Protein AF-A0A7J4QCC3-F1 (afdb_monomer)

Sequence (98 aa):
MGFYFLSISIYPMPPASIASVTGAFFFSWVIGFVAVFAPGGLGVREGLMWAMLSGIMPQHIALVIAFAGRIWWTASEAVVFLISFATQKRSTRQGKQT

Foldseek 3Di:
DVLVVVLCVLPNDDPVCVCQLVVQLVVLVVVLVVPPVDVVSPPSSLVSQLVSCVVVDPSVSSNVSSVVSVVVVVVVVVVVVVVVVVVVVVVVVPPPDD

Radius of gyration: 17.79 Å; Cα contacts (8 Å, |Δi|>4): 55; chains: 1; bounding box: 34×25×62 Å

Solvent-accessible surface area (backbone atoms only — not comparable to full-atom values): 5513 Å² total; per-residue (Å²): 97,75,67,41,57,58,43,45,75,76,46,88,68,63,78,84,47,48,62,57,55,37,46,39,51,51,52,21,51,55,51,27,63,71,41,71,88,38,86,84,34,70,59,56,24,45,49,42,30,21,56,58,33,40,78,78,41,61,63,71,59,19,45,54,51,32,54,50,49,48,56,53,51,53,49,52,52,50,52,53,49,52,52,53,51,58,54,50,67,56,56,73,70,68,79,77,80,127

Mean predicted aligned error: 8.58 Å

Structure (mmCIF, N/CA/C/O backbone):
data_AF-A0A7J4QCC3-F1
#
_entry.id   AF-A0A7J4QCC3-F1
#
loop_
_atom_site.group_PDB
_atom_site.id
_atom_site.type_symbol
_atom_site.label_atom_id
_atom_site.label_alt_id
_atom_site.label_comp_id
_atom_site.label_asym_id
_atom_site.label_entity_id
_atom_site.label_seq_id
_atom_site.pdbx_PDB_ins_code
_atom_site.Cartn_x
_atom_site.Cartn_y
_atom_site.Cartn_z
_atom_site.occupancy
_atom_site.B_iso_or_equiv
_atom_site.auth_seq_id
_atom_site.auth_comp_id
_atom_site.auth_asym_id
_atom_site.auth_atom_id
_atom_site.pdbx_PDB_model_num
ATOM 1 N N . MET A 1 1 ? 8.899 1.093 4.312 1.00 74.00 1 MET A N 1
ATOM 2 C CA . MET A 1 1 ? 9.792 -0.068 4.540 1.00 74.00 1 MET A CA 1
ATOM 3 C C . MET A 1 1 ? 9.046 -1.397 4.641 1.00 74.00 1 MET A C 1
ATOM 5 O O . MET A 1 1 ? 9.266 -2.217 3.767 1.00 74.00 1 MET A O 1
ATOM 9 N N . GLY A 1 2 ? 8.133 -1.629 5.599 1.00 83.12 2 GLY A N 1
ATOM 10 C CA . GLY A 1 2 ? 7.395 -2.913 5.684 1.00 83.12 2 GLY A CA 1
ATOM 11 C C . GLY A 1 2 ? 6.672 -3.321 4.387 1.00 83.12 2 GLY A C 1
ATOM 12 O O . GLY A 1 2 ? 6.806 -4.445 3.921 1.00 83.12 2 GLY A O 1
ATOM 13 N N . PHE A 1 3 ? 6.021 -2.359 3.727 1.00 84.62 3 PHE A N 1
ATOM 14 C CA . PHE A 1 3 ? 5.376 -2.566 2.425 1.00 84.62 3 PHE A CA 1
ATOM 15 C C . PHE A 1 3 ? 6.351 -2.931 1.284 1.00 84.62 3 PHE A C 1
ATOM 17 O O . PHE A 1 3 ? 5.992 -3.665 0.366 1.00 84.62 3 PHE A O 1
ATOM 24 N N . TYR A 1 4 ? 7.602 -2.463 1.350 1.00 85.94 4 TYR A N 1
ATOM 25 C CA . TYR A 1 4 ? 8.629 -2.849 0.382 1.00 85.94 4 TYR A CA 1
ATOM 26 C C . TYR A 1 4 ? 8.966 -4.336 0.532 1.00 85.94 4 TYR A C 1
ATOM 28 O O . TYR A 1 4 ? 8.925 -5.050 -0.458 1.00 85.94 4 TYR A O 1
ATOM 36 N N . PHE A 1 5 ? 9.167 -4.839 1.756 1.00 86.69 5 PHE A N 1
ATOM 37 C CA . PHE A 1 5 ? 9.396 -6.273 1.986 1.00 86.69 5 PHE A CA 1
ATOM 38 C C . PHE A 1 5 ? 8.250 -7.156 1.477 1.00 86.69 5 PHE A C 1
ATOM 40 O O . PHE A 1 5 ? 8.507 -8.181 0.851 1.00 86.69 5 PHE A O 1
ATOM 47 N N . LEU A 1 6 ? 6.999 -6.723 1.665 1.00 86.62 6 LEU A N 1
ATOM 48 C CA . LEU A 1 6 ? 5.833 -7.390 1.078 1.00 86.62 6 LEU A CA 1
ATOM 49 C C . LEU A 1 6 ? 5.902 -7.420 -0.457 1.00 86.62 6 LEU A C 1
ATOM 51 O O . LEU A 1 6 ? 5.617 -8.445 -1.068 1.00 86.62 6 LEU A O 1
ATOM 55 N N . SER A 1 7 ? 6.311 -6.311 -1.076 1.00 85.94 7 SER A N 1
ATOM 56 C CA . SER A 1 7 ? 6.434 -6.210 -2.534 1.00 85.94 7 SER A CA 1
ATOM 57 C C . SER A 1 7 ? 7.536 -7.125 -3.075 1.00 85.94 7 SER A C 1
ATOM 59 O O . SER A 1 7 ? 7.289 -7.841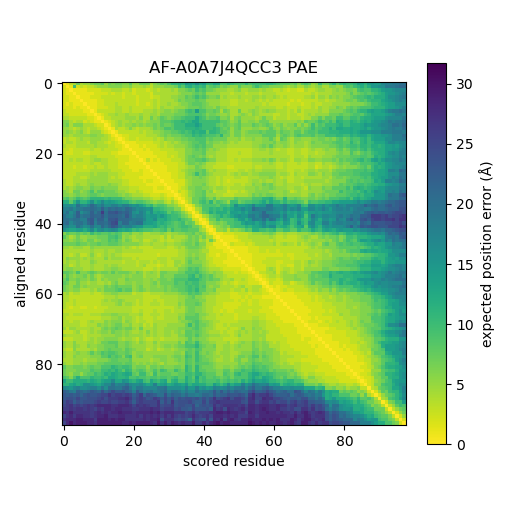 -4.040 1.00 85.94 7 SER A O 1
ATOM 61 N N . ILE A 1 8 ? 8.703 -7.183 -2.417 1.00 89.69 8 ILE A N 1
ATOM 62 C CA . ILE A 1 8 ? 9.814 -8.075 -2.806 1.00 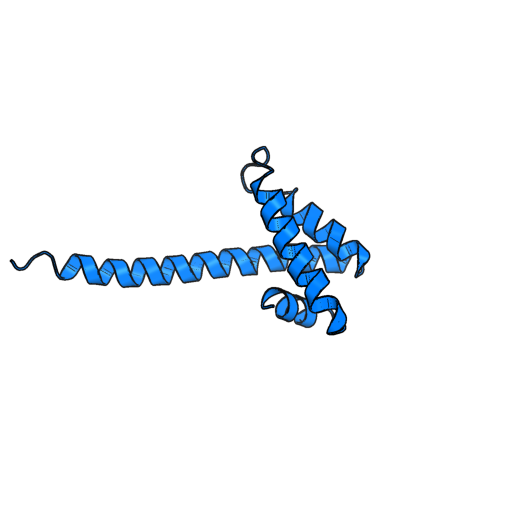89.69 8 ILE A CA 1
ATOM 63 C C . ILE A 1 8 ? 9.403 -9.550 -2.707 1.00 89.69 8 ILE A C 1
ATOM 65 O O . ILE A 1 8 ? 9.831 -10.368 -3.515 1.00 89.69 8 ILE A O 1
ATOM 69 N N . SER A 1 9 ? 8.564 -9.891 -1.721 1.00 88.38 9 SER A N 1
ATOM 70 C CA . SER A 1 9 ? 8.047 -11.252 -1.547 1.00 88.38 9 SER A CA 1
ATOM 71 C C . SER A 1 9 ? 7.193 -11.728 -2.725 1.00 88.38 9 SER A C 1
ATOM 73 O O . SER A 1 9 ? 7.035 -12.934 -2.894 1.00 88.38 9 SER A O 1
ATOM 75 N N . ILE A 1 10 ? 6.603 -10.805 -3.490 1.00 86.69 10 ILE A N 1
ATOM 76 C CA . ILE A 1 10 ? 5.757 -11.105 -4.652 1.00 86.69 10 ILE A CA 1
ATOM 77 C C . ILE A 1 10 ? 6.552 -10.929 -5.950 1.00 86.69 10 ILE A C 1
ATOM 79 O O . ILE A 1 10 ? 6.421 -11.735 -6.869 1.00 86.69 10 ILE A O 1
ATOM 83 N N . TYR A 1 11 ? 7.375 -9.882 -6.034 1.00 84.75 11 TYR A N 1
ATOM 84 C CA . TYR A 1 11 ? 8.156 -9.555 -7.218 1.00 84.75 11 TYR A CA 1
ATOM 85 C C . TYR A 1 11 ? 9.552 -9.046 -6.838 1.00 84.75 11 TYR A C 1
ATOM 87 O O . TYR A 1 11 ? 9.659 -8.056 -6.110 1.00 84.75 11 TYR A O 1
ATOM 95 N N . PRO A 1 12 ? 10.635 -9.669 -7.339 1.00 84.19 12 PRO A N 1
ATOM 96 C CA . PRO A 1 12 ? 11.990 -9.245 -7.013 1.00 84.19 12 PRO A CA 1
ATOM 97 C C . PRO A 1 12 ? 12.261 -7.839 -7.564 1.00 84.19 12 PRO A C 1
ATOM 99 O O . PRO A 1 12 ? 12.189 -7.598 -8.768 1.00 84.19 12 PRO A O 1
ATOM 102 N N . MET A 1 13 ? 12.594 -6.905 -6.670 1.00 81.69 13 MET A N 1
ATOM 103 C CA . MET A 1 13 ? 12.870 -5.505 -6.998 1.00 81.69 13 MET A CA 1
ATOM 104 C C . MET A 1 13 ? 14.247 -5.061 -6.483 1.00 81.69 13 MET A C 1
ATOM 106 O O . MET A 1 13 ? 14.681 -5.518 -5.422 1.00 81.69 13 MET A O 1
ATOM 110 N N . PRO A 1 14 ? 14.934 -4.135 -7.180 1.00 85.50 14 PRO A N 1
ATOM 111 C CA . PRO A 1 14 ? 16.189 -3.564 -6.703 1.00 85.50 14 PRO A CA 1
ATOM 112 C C . PRO A 1 14 ? 15.992 -2.698 -5.444 1.00 85.50 14 PRO A C 1
ATOM 114 O O . PRO A 1 14 ? 15.014 -1.945 -5.385 1.00 85.50 14 PRO A O 1
ATOM 117 N N . PRO A 1 15 ? 16.964 -2.656 -4.508 1.00 82.94 15 PRO A N 1
ATOM 118 C CA . PRO A 1 15 ? 16.916 -1.793 -3.318 1.00 82.94 15 PRO A CA 1
ATOM 119 C C . PRO A 1 15 ? 16.753 -0.299 -3.626 1.00 82.94 15 PRO A C 1
ATOM 121 O O . PRO A 1 15 ? 16.190 0.442 -2.826 1.00 82.94 15 PRO A O 1
ATOM 124 N N . ALA A 1 16 ? 17.182 0.153 -4.807 1.00 85.50 16 ALA A N 1
ATOM 125 C CA . ALA A 1 16 ? 16.996 1.534 -5.254 1.00 85.50 16 ALA A CA 1
ATOM 126 C C . ALA A 1 16 ? 15.511 1.949 -5.344 1.00 85.50 16 ALA A C 1
ATOM 128 O O . ALA A 1 16 ? 15.186 3.126 -5.216 1.00 85.50 16 ALA A O 1
ATOM 129 N N . SER A 1 17 ? 14.595 0.988 -5.512 1.00 82.06 17 SER A N 1
ATOM 130 C CA . SER A 1 17 ? 13.151 1.239 -5.612 1.00 82.06 17 SER A CA 1
ATOM 131 C C . SER A 1 17 ? 12.447 1.411 -4.258 1.00 82.06 17 SER A C 1
ATOM 133 O O . SER A 1 17 ? 11.269 1.767 -4.227 1.00 82.06 17 SER A O 1
ATOM 135 N N . ILE A 1 18 ? 13.155 1.224 -3.134 1.00 85.94 18 ILE A N 1
ATOM 136 C CA . ILE A 1 18 ? 12.608 1.339 -1.770 1.00 85.94 18 ILE A CA 1
ATOM 137 C C . ILE A 1 18 ? 11.870 2.662 -1.558 1.00 85.94 18 ILE A C 1
ATOM 139 O O . ILE A 1 18 ? 10.749 2.674 -1.033 1.00 85.94 18 ILE A O 1
ATOM 143 N N . ALA A 1 19 ? 12.512 3.767 -1.947 1.00 86.31 19 ALA A N 1
ATOM 144 C CA . ALA A 1 19 ? 11.972 5.109 -1.777 1.00 86.31 19 ALA A CA 1
ATOM 145 C C . ALA A 1 19 ? 10.730 5.315 -2.651 1.00 86.31 19 ALA A C 1
ATOM 147 O O . ALA A 1 19 ? 9.717 5.801 -2.155 1.00 86.31 19 ALA A O 1
ATOM 148 N N . SER A 1 20 ? 10.768 4.863 -3.907 1.00 85.50 20 SER A N 1
ATOM 149 C CA . SER A 1 20 ? 9.653 4.985 -4.852 1.00 85.50 20 SER A CA 1
ATOM 150 C C . SER A 1 20 ? 8.438 4.165 -4.424 1.00 85.50 20 SER A C 1
ATOM 152 O O . SER A 1 20 ? 7.330 4.687 -4.402 1.00 85.50 20 SER A O 1
ATOM 154 N N . VAL A 1 21 ? 8.630 2.908 -4.014 1.00 85.75 21 VAL A N 1
ATOM 155 C CA . VAL A 1 21 ? 7.539 2.008 -3.596 1.00 85.75 21 VAL A CA 1
ATOM 156 C C . VAL A 1 21 ? 6.929 2.461 -2.270 1.00 85.75 21 VAL A C 1
ATOM 158 O O . VAL A 1 21 ? 5.708 2.512 -2.122 1.00 85.75 21 VAL A O 1
ATOM 161 N N . THR A 1 22 ? 7.769 2.834 -1.300 1.00 86.50 22 THR A N 1
ATOM 162 C CA . THR A 1 22 ? 7.288 3.359 -0.015 1.00 86.50 22 THR A CA 1
ATOM 163 C C . THR A 1 22 ? 6.595 4.710 -0.211 1.00 86.50 22 THR A C 1
ATOM 165 O O . THR A 1 22 ? 5.522 4.926 0.347 1.00 86.50 22 THR A O 1
ATOM 168 N N . GLY A 1 23 ? 7.163 5.593 -1.034 1.00 86.44 23 GLY A N 1
ATOM 169 C CA . GLY A 1 23 ? 6.577 6.882 -1.386 1.00 86.44 23 GLY A CA 1
ATOM 170 C C . GLY A 1 23 ? 5.227 6.722 -2.075 1.00 86.44 23 GLY A C 1
ATOM 171 O O . GLY A 1 23 ? 4.255 7.314 -1.623 1.00 86.44 23 GLY A O 1
ATOM 172 N N . ALA A 1 24 ? 5.129 5.866 -3.094 1.00 86.62 24 ALA A N 1
ATOM 173 C CA . ALA A 1 24 ? 3.877 5.579 -3.793 1.00 86.62 24 ALA A CA 1
ATOM 174 C C . ALA A 1 24 ? 2.778 5.079 -2.842 1.00 86.62 24 ALA A C 1
ATOM 176 O O . ALA A 1 24 ? 1.629 5.511 -2.935 1.00 86.62 24 ALA A O 1
ATOM 177 N N . PHE A 1 25 ? 3.135 4.222 -1.879 1.00 86.25 25 PHE A N 1
ATOM 178 C CA . PHE A 1 25 ? 2.209 3.772 -0.842 1.00 86.25 25 PHE A CA 1
ATOM 179 C C . PHE A 1 25 ? 1.691 4.933 0.022 1.00 86.25 25 PHE A C 1
ATOM 181 O O . PHE A 1 25 ? 0.482 5.054 0.214 1.00 86.25 25 PHE A O 1
ATOM 188 N N . PHE A 1 26 ? 2.576 5.807 0.514 1.00 86.00 26 PHE A N 1
ATOM 189 C CA . PHE A 1 26 ? 2.177 6.965 1.322 1.00 86.00 26 PHE A CA 1
ATOM 190 C C . PHE A 1 26 ? 1.398 8.009 0.515 1.00 86.00 26 PHE A C 1
ATOM 192 O O . PHE A 1 26 ? 0.386 8.507 0.999 1.00 86.00 26 PHE A O 1
ATOM 199 N N . PHE A 1 27 ? 1.808 8.309 -0.718 1.00 85.62 27 PHE A N 1
ATOM 200 C CA . PHE A 1 27 ? 1.089 9.232 -1.600 1.00 85.62 27 PHE A CA 1
ATOM 201 C C . PHE A 1 27 ? -0.321 8.735 -1.893 1.00 85.62 27 PHE A C 1
ATOM 203 O O . PHE A 1 27 ? -1.280 9.491 -1.750 1.00 85.62 27 PHE A O 1
ATOM 210 N N . SER A 1 28 ? -0.464 7.452 -2.228 1.00 85.25 28 SER A N 1
ATOM 211 C CA . SER A 1 28 ? -1.779 6.849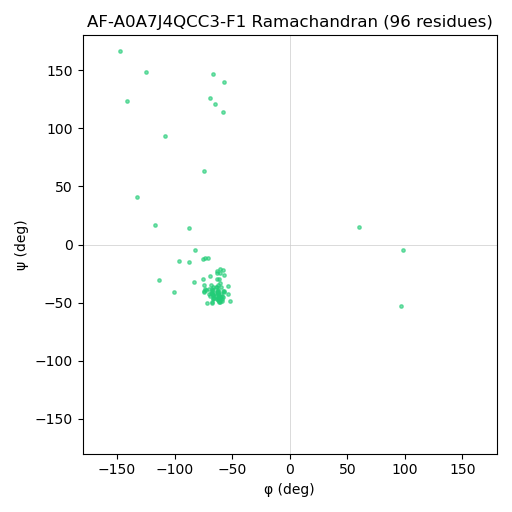 -2.417 1.00 85.25 28 SER A CA 1
ATOM 212 C C . SER A 1 28 ? -2.614 6.851 -1.137 1.00 85.25 28 SER A C 1
ATOM 214 O O . SER A 1 28 ? -3.818 7.094 -1.189 1.00 85.25 28 SER A O 1
ATOM 216 N N . TRP A 1 29 ? -1.993 6.653 0.027 1.00 80.75 29 TRP A N 1
ATOM 217 C CA . TRP A 1 29 ? -2.682 6.766 1.311 1.00 80.75 29 TRP A CA 1
ATOM 218 C C . TRP A 1 29 ? -3.232 8.179 1.547 1.00 80.75 29 TRP A C 1
ATOM 220 O O . TRP A 1 29 ? -4.416 8.325 1.842 1.00 80.75 29 TRP A O 1
ATOM 230 N N . VAL A 1 30 ? -2.408 9.214 1.353 1.00 84.50 30 VAL A N 1
ATOM 231 C CA . VAL A 1 30 ? -2.804 10.622 1.522 1.00 84.50 30 VAL A CA 1
ATOM 232 C C . VAL A 1 30 ? -3.898 11.006 0.527 1.00 84.50 30 VAL A C 1
ATOM 234 O O . VAL A 1 30 ? -4.912 11.577 0.915 1.00 84.50 30 VAL A O 1
ATOM 237 N N . ILE A 1 31 ? -3.742 10.651 -0.748 1.00 83.00 31 ILE A N 1
ATOM 238 C CA . ILE A 1 31 ? -4.733 10.962 -1.787 1.00 83.00 31 ILE A CA 1
ATOM 239 C C . ILE A 1 31 ? -6.035 10.192 -1.550 1.00 83.00 31 ILE A C 1
ATOM 241 O O . ILE A 1 31 ? -7.116 10.759 -1.684 1.00 83.00 31 ILE A O 1
ATOM 245 N N . GLY A 1 32 ? -5.950 8.930 -1.128 1.00 78.12 32 GLY A N 1
ATOM 246 C CA . GLY A 1 32 ? -7.109 8.141 -0.722 1.00 78.12 32 GLY A CA 1
ATOM 247 C C . GLY A 1 32 ? -7.851 8.741 0.475 1.00 78.12 32 GLY A C 1
ATOM 248 O O . GLY A 1 32 ? -9.064 8.588 0.557 1.00 78.12 32 GLY A O 1
ATOM 249 N N . PHE A 1 33 ? -7.152 9.451 1.367 1.00 73.81 33 PHE A N 1
ATOM 250 C CA . PHE A 1 33 ? -7.758 10.190 2.477 1.00 73.81 33 PHE A CA 1
ATOM 251 C C . PHE A 1 33 ? -8.445 11.484 2.010 1.00 73.81 33 PHE A C 1
ATOM 253 O O . PHE A 1 33 ? -9.533 11.810 2.477 1.00 73.81 33 PHE A O 1
ATOM 260 N N . VAL A 1 34 ? -7.839 12.207 1.060 1.00 76.50 34 VAL A N 1
ATOM 261 C CA . VAL A 1 34 ? -8.413 13.426 0.452 1.00 76.50 34 VAL A CA 1
ATOM 262 C C . VAL A 1 34 ? -9.629 13.107 -0.423 1.00 76.50 34 VAL A C 1
ATOM 264 O O . VAL A 1 34 ? -10.531 13.933 -0.565 1.00 76.50 34 VAL A O 1
ATOM 267 N N . ALA A 1 35 ? -9.699 11.900 -0.982 1.00 73.81 35 ALA A N 1
ATOM 268 C CA . ALA A 1 35 ? -10.841 11.410 -1.739 1.00 73.81 35 ALA A CA 1
ATOM 269 C C . ALA A 1 35 ? -12.035 11.046 -0.830 1.00 73.81 35 ALA A C 1
ATOM 271 O O . ALA A 1 35 ? -12.496 9.906 -0.804 1.00 73.81 35 ALA A O 1
ATOM 272 N N . VAL A 1 36 ? -12.580 12.044 -0.125 1.00 62.22 36 VAL A N 1
ATOM 273 C CA . VAL A 1 36 ? -13.762 11.939 0.758 1.00 62.22 36 VAL A CA 1
ATOM 274 C C . VAL A 1 36 ? -15.003 11.424 0.006 1.00 62.22 36 VAL A C 1
ATOM 276 O O . VAL A 1 36 ? -15.911 10.859 0.608 1.00 62.22 36 VAL A O 1
ATOM 279 N N . PHE A 1 37 ? -15.027 11.563 -1.325 1.00 61.25 37 PHE A N 1
ATOM 280 C CA . PHE A 1 37 ? -16.133 11.148 -2.194 1.00 61.25 37 PHE A CA 1
ATOM 281 C C . PHE A 1 37 ? -16.262 9.629 -2.404 1.00 61.25 37 PHE A C 1
ATOM 283 O O . PHE A 1 37 ? -17.287 9.186 -2.916 1.00 61.25 37 PHE A O 1
ATOM 290 N N . ALA A 1 38 ? -15.270 8.822 -2.015 1.00 60.09 38 ALA A N 1
ATOM 291 C CA . ALA A 1 38 ? -15.339 7.364 -2.112 1.00 60.09 38 ALA A CA 1
ATOM 292 C C . ALA A 1 38 ? -15.479 6.746 -0.706 1.00 60.09 38 ALA A C 1
ATOM 294 O O . ALA A 1 38 ? -14.459 6.497 -0.052 1.00 60.09 38 ALA A O 1
ATOM 295 N N . PRO A 1 39 ? -16.705 6.476 -0.206 1.00 48.94 39 PRO A N 1
ATOM 296 C CA . PRO A 1 39 ? -16.888 5.814 1.084 1.00 48.94 39 PRO A CA 1
ATOM 297 C C . PRO A 1 39 ? -16.184 4.445 1.062 1.00 48.94 39 PRO A C 1
ATOM 299 O O . PRO A 1 39 ? -16.517 3.566 0.272 1.00 48.94 39 PRO A O 1
ATOM 302 N N . GLY A 1 40 ? -15.142 4.293 1.887 1.00 59.34 40 GLY A N 1
ATOM 303 C CA . GLY A 1 40 ? -14.293 3.093 1.967 1.00 59.34 40 GLY A CA 1
ATOM 304 C C . GLY A 1 40 ? -12.965 3.154 1.194 1.00 59.34 40 GLY A C 1
ATOM 305 O O . GLY A 1 40 ? -12.160 2.218 1.289 1.00 59.34 40 GLY A O 1
ATOM 306 N N . GLY A 1 41 ? -12.698 4.225 0.436 1.00 60.84 41 GLY A N 1
ATOM 307 C CA . GLY A 1 41 ? -11.463 4.385 -0.347 1.00 60.84 41 GLY A CA 1
ATOM 308 C C . GLY A 1 41 ? -11.245 3.297 -1.412 1.00 60.84 41 GLY A C 1
ATOM 309 O O . GLY A 1 41 ? -10.125 3.126 -1.898 1.00 60.84 41 GLY A O 1
ATOM 310 N N . LEU A 1 42 ? -12.298 2.535 -1.740 1.00 63.56 42 LEU A N 1
ATOM 311 C CA . LEU A 1 42 ? -12.315 1.519 -2.792 1.00 63.56 42 LEU A CA 1
ATOM 312 C C . LEU A 1 42 ? -12.228 2.227 -4.150 1.00 63.56 42 LEU A C 1
ATOM 314 O O . LEU A 1 42 ? -12.985 3.153 -4.424 1.00 63.56 42 LEU A O 1
ATOM 318 N N . GLY A 1 43 ? -11.265 1.834 -4.982 1.00 71.69 43 GLY A N 1
ATOM 319 C CA . GLY A 1 43 ? -11.046 2.418 -6.308 1.00 71.69 43 GLY A CA 1
ATOM 320 C C . GLY A 1 43 ? -9.971 3.505 -6.356 1.00 71.69 43 GLY A C 1
ATOM 321 O O . GLY A 1 43 ? -9.032 3.368 -7.130 1.00 71.69 43 GLY A O 1
ATOM 322 N N . VAL A 1 44 ? -10.029 4.546 -5.516 1.00 78.94 44 VAL A N 1
ATOM 323 C CA . VAL A 1 44 ? -9.046 5.651 -5.607 1.00 78.94 44 VAL A CA 1
ATOM 324 C C . VAL A 1 44 ? -7.671 5.221 -5.112 1.00 78.94 44 VAL A C 1
ATOM 326 O O . VAL A 1 44 ? -6.678 5.385 -5.813 1.00 78.94 44 VAL A O 1
ATOM 329 N N . ARG A 1 45 ? -7.600 4.624 -3.920 1.00 80.12 45 ARG A N 1
ATOM 330 C CA . ARG A 1 45 ? -6.318 4.219 -3.333 1.00 80.12 45 ARG A CA 1
ATOM 331 C C . ARG A 1 45 ? -5.680 3.066 -4.107 1.00 80.12 45 ARG A C 1
ATOM 333 O O . ARG A 1 45 ? -4.478 3.072 -4.366 1.00 80.12 45 ARG A O 1
ATOM 340 N N . GLU A 1 46 ? -6.491 2.092 -4.503 1.00 82.56 46 GLU A N 1
ATOM 341 C CA . GLU A 1 46 ? -6.008 0.951 -5.283 1.00 82.56 46 GLU A CA 1
ATOM 342 C C . GLU A 1 46 ? -5.634 1.359 -6.701 1.00 82.56 46 GLU A C 1
ATOM 344 O O . GLU A 1 46 ? -4.560 0.988 -7.159 1.00 82.56 46 GLU A O 1
ATOM 349 N N . GLY A 1 47 ? -6.447 2.197 -7.348 1.00 84.25 47 GLY A N 1
ATOM 350 C CA . GLY A 1 47 ? -6.152 2.749 -8.665 1.00 84.25 47 GLY A CA 1
ATOM 351 C C . GLY A 1 47 ? -4.889 3.601 -8.660 1.00 84.25 47 GLY A C 1
ATOM 352 O O . GLY A 1 47 ? -4.080 3.481 -9.573 1.00 84.25 47 GLY A O 1
ATOM 353 N N . LEU A 1 48 ? -4.653 4.396 -7.612 1.00 85.94 48 LEU A N 1
ATOM 354 C CA . LEU A 1 48 ? -3.441 5.204 -7.523 1.00 85.94 48 LEU A CA 1
ATOM 355 C C . LEU A 1 48 ? -2.202 4.367 -7.191 1.00 85.94 48 LEU A C 1
ATOM 357 O O . LEU A 1 48 ? -1.154 4.576 -7.796 1.00 85.94 48 LEU A O 1
ATOM 361 N N . MET A 1 49 ? -2.310 3.394 -6.275 1.00 84.94 49 MET A N 1
ATOM 362 C CA . MET A 1 49 ? -1.214 2.448 -6.024 1.00 84.94 49 MET A CA 1
ATOM 363 C C . MET A 1 49 ? -0.871 1.696 -7.301 1.00 84.94 49 MET A C 1
ATOM 365 O O . MET A 1 49 ? 0.292 1.648 -7.676 1.00 84.94 49 MET A O 1
ATOM 369 N N . TRP A 1 50 ? -1.877 1.161 -7.984 1.00 88.81 50 TRP A N 1
ATOM 370 C CA . TRP A 1 50 ? -1.718 0.467 -9.248 1.00 88.81 50 TRP A CA 1
ATOM 371 C C . TRP A 1 50 ? -1.116 1.368 -10.327 1.00 88.81 50 TRP A C 1
ATOM 373 O O . TRP A 1 50 ? -0.160 0.952 -10.966 1.00 88.81 50 TRP A O 1
ATOM 383 N N . ALA A 1 51 ? -1.582 2.609 -10.482 1.00 86.69 51 ALA A N 1
ATOM 384 C CA . ALA A 1 51 ? -1.041 3.550 -11.459 1.00 86.69 51 ALA A CA 1
ATOM 385 C C . ALA A 1 51 ? 0.438 3.862 -11.182 1.00 86.69 51 ALA A C 1
ATOM 387 O O . ALA A 1 51 ? 1.269 3.759 -12.083 1.00 86.69 51 ALA A O 1
ATOM 388 N N . MET A 1 52 ? 0.798 4.155 -9.928 1.00 85.31 52 MET A N 1
ATOM 389 C CA . MET A 1 52 ? 2.189 4.432 -9.556 1.00 85.31 52 MET A CA 1
ATOM 390 C C . MET A 1 52 ? 3.088 3.196 -9.687 1.00 85.31 52 MET A C 1
ATOM 392 O O . MET A 1 52 ? 4.229 3.308 -10.127 1.00 85.31 52 MET A O 1
ATOM 396 N N . LEU A 1 53 ? 2.582 2.011 -9.338 1.00 83.94 53 LEU A N 1
ATOM 397 C CA . LEU A 1 53 ? 3.325 0.756 -9.455 1.00 83.94 53 LEU A CA 1
ATOM 398 C C . LEU A 1 53 ? 3.415 0.262 -10.904 1.00 83.94 53 LEU A C 1
ATOM 400 O O . LEU A 1 53 ? 4.414 -0.357 -11.255 1.00 83.94 53 LEU A O 1
ATOM 404 N N . SER A 1 54 ? 2.432 0.558 -11.755 1.00 85.31 54 SER A N 1
ATOM 405 C CA . SER A 1 54 ? 2.443 0.185 -13.177 1.00 85.31 54 SER A CA 1
ATOM 406 C C . SER A 1 54 ? 3.585 0.846 -13.955 1.00 85.31 54 SER A C 1
ATOM 408 O O . SER A 1 54 ? 4.034 0.307 -14.960 1.00 85.31 54 SER A O 1
ATOM 410 N N . GLY A 1 55 ? 4.116 1.969 -13.454 1.00 81.94 55 GLY A N 1
ATOM 411 C CA . GLY A 1 55 ? 5.332 2.592 -13.983 1.00 81.94 55 GLY A CA 1
ATOM 412 C C . GLY A 1 55 ? 6.633 1.872 -13.598 1.00 81.94 55 GLY A C 1
ATOM 413 O O . GLY A 1 55 ? 7.680 2.171 -14.163 1.00 81.94 55 GLY A O 1
ATOM 414 N N . ILE A 1 56 ? 6.589 0.941 -12.638 1.00 80.12 56 ILE A N 1
ATOM 415 C CA . ILE A 1 56 ? 7.762 0.231 -12.096 1.00 80.12 56 ILE A CA 1
ATOM 416 C C . ILE A 1 56 ? 7.717 -1.262 -12.453 1.00 80.12 56 ILE A C 1
ATOM 418 O O . ILE A 1 56 ? 8.760 -1.898 -12.593 1.00 80.12 56 ILE A O 1
ATOM 422 N N . MET A 1 57 ? 6.522 -1.840 -12.593 1.00 82.25 57 MET A N 1
ATOM 423 C CA . MET A 1 57 ? 6.333 -3.271 -12.814 1.00 82.25 57 MET A CA 1
ATOM 424 C C . MET A 1 57 ? 5.112 -3.571 -13.692 1.00 82.25 57 MET A C 1
ATOM 426 O O . MET A 1 57 ? 4.259 -2.702 -13.882 1.00 82.25 57 MET A O 1
ATOM 430 N N . PRO A 1 58 ? 4.976 -4.813 -14.192 1.00 86.19 58 PRO A N 1
ATOM 431 C CA . PRO A 1 58 ? 3.834 -5.198 -15.005 1.00 86.19 58 PRO A CA 1
ATOM 432 C C . PRO A 1 58 ? 2.494 -4.973 -14.295 1.00 86.19 58 PRO A C 1
ATOM 434 O O . PRO A 1 58 ? 2.322 -5.270 -13.110 1.00 86.19 58 PRO A O 1
ATOM 437 N N . GLN A 1 59 ? 1.516 -4.499 -15.063 1.00 85.00 59 GLN A N 1
ATOM 438 C CA . GLN A 1 59 ? 0.199 -4.055 -14.598 1.00 85.00 59 GLN A CA 1
ATOM 439 C C . GLN A 1 59 ? -0.554 -5.089 -13.742 1.00 85.00 59 GLN A C 1
ATOM 441 O O . GLN A 1 59 ? -1.258 -4.729 -12.799 1.00 85.00 59 GLN A O 1
ATOM 446 N N . HIS A 1 60 ? -0.402 -6.374 -14.060 1.00 85.25 60 HIS A N 1
ATOM 447 C CA . HIS A 1 60 ? -1.028 -7.474 -13.327 1.00 85.25 60 HIS A CA 1
ATOM 448 C C . HIS A 1 60 ? -0.410 -7.668 -11.933 1.00 85.25 60 HIS A C 1
ATOM 450 O O . HIS A 1 60 ? -1.138 -7.879 -10.967 1.00 85.25 60 HIS A O 1
ATOM 456 N N . ILE A 1 61 ? 0.910 -7.516 -11.798 1.00 85.88 61 ILE A N 1
ATOM 457 C CA . ILE A 1 61 ? 1.616 -7.627 -10.510 1.00 85.88 61 ILE A CA 1
ATOM 458 C C . ILE A 1 61 ? 1.321 -6.406 -9.634 1.00 85.88 61 ILE A C 1
ATOM 460 O O . ILE A 1 61 ? 1.072 -6.541 -8.435 1.00 85.88 61 ILE A O 1
ATOM 464 N N . ALA A 1 62 ? 1.267 -5.219 -10.245 1.00 86.44 62 ALA A N 1
ATOM 465 C CA . ALA A 1 62 ? 0.922 -3.979 -9.556 1.00 86.44 62 ALA A CA 1
ATOM 466 C C . ALA A 1 62 ? -0.445 -4.058 -8.863 1.00 86.44 62 ALA A C 1
ATOM 468 O O . ALA A 1 62 ? -0.591 -3.590 -7.734 1.00 86.44 62 ALA A O 1
ATOM 469 N N . LEU A 1 63 ? -1.428 -4.691 -9.511 1.00 86.94 63 LEU A N 1
ATOM 470 C CA . LEU A 1 63 ? -2.766 -4.869 -8.952 1.00 86.94 63 LEU A CA 1
ATOM 471 C C . LEU A 1 63 ? -2.735 -5.798 -7.729 1.00 86.94 63 LEU A C 1
ATOM 473 O O . LEU A 1 63 ? -3.279 -5.459 -6.681 1.00 86.94 63 LEU A O 1
ATOM 477 N N . VAL A 1 64 ? -2.041 -6.936 -7.834 1.00 89.00 64 VAL A N 1
ATOM 478 C CA . VAL A 1 64 ? -1.891 -7.904 -6.732 1.00 89.00 64 VAL A CA 1
ATOM 479 C C . VAL A 1 64 ? -1.236 -7.252 -5.514 1.00 89.00 64 VAL A C 1
ATOM 481 O O . VAL A 1 64 ? -1.713 -7.415 -4.392 1.00 89.00 64 VAL A O 1
ATOM 484 N N . ILE A 1 65 ? -0.177 -6.469 -5.725 1.00 88.19 65 ILE A N 1
ATOM 485 C CA . ILE A 1 65 ? 0.525 -5.768 -4.644 1.00 88.19 65 ILE A CA 1
ATOM 486 C C . ILE A 1 65 ? -0.347 -4.662 -4.030 1.00 88.19 65 ILE A C 1
ATOM 488 O O . ILE A 1 65 ? -0.299 -4.460 -2.815 1.00 88.19 65 ILE A O 1
ATOM 492 N N . ALA A 1 66 ? -1.176 -3.976 -4.824 1.00 86.56 66 ALA A N 1
ATOM 493 C CA . ALA A 1 66 ? -2.132 -2.998 -4.306 1.00 86.56 66 ALA A CA 1
ATOM 494 C C . ALA A 1 66 ? -3.137 -3.643 -3.333 1.00 86.56 66 ALA A C 1
ATOM 496 O O . ALA A 1 66 ? -3.278 -3.169 -2.201 1.00 86.56 66 ALA A O 1
ATOM 497 N N . PHE A 1 67 ? -3.731 -4.778 -3.717 1.00 85.75 67 PHE A N 1
ATOM 498 C CA . PHE A 1 67 ? -4.629 -5.551 -2.851 1.00 85.75 67 PHE A CA 1
ATOM 499 C C . PHE A 1 67 ? -3.915 -6.112 -1.615 1.00 85.75 67 PHE A C 1
ATOM 501 O O . PHE A 1 67 ? -4.418 -6.001 -0.495 1.00 85.75 67 PHE A O 1
ATOM 508 N N . ALA A 1 68 ? -2.711 -6.666 -1.780 1.00 87.62 68 ALA A N 1
ATOM 509 C CA . ALA A 1 68 ? -1.907 -7.147 -0.658 1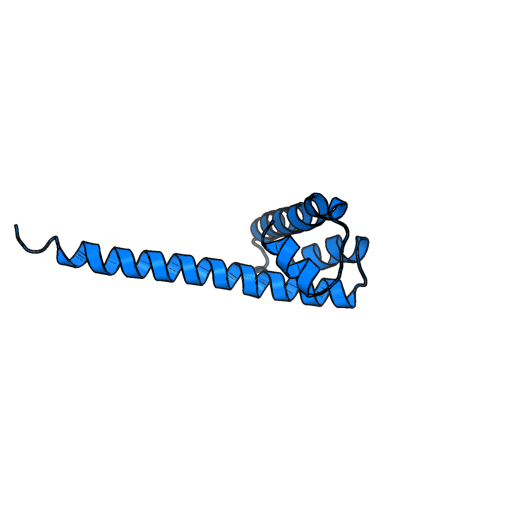.00 87.62 68 ALA A CA 1
ATOM 510 C C . ALA A 1 68 ? -1.597 -6.012 0.337 1.00 87.62 68 ALA A C 1
ATOM 512 O O . ALA A 1 68 ? -1.642 -6.210 1.551 1.00 87.62 68 ALA A O 1
ATOM 513 N N . GLY A 1 69 ? -1.364 -4.797 -0.168 1.00 84.50 69 GLY A N 1
ATOM 514 C CA . GLY A 1 69 ? -1.184 -3.592 0.636 1.00 84.50 69 GLY A CA 1
ATOM 515 C C . GLY A 1 69 ? -2.395 -3.231 1.499 1.00 84.50 69 GLY A C 1
ATOM 516 O O . GLY A 1 69 ? -2.210 -2.731 2.611 1.00 84.50 69 GLY A O 1
ATOM 517 N N . ARG A 1 70 ? -3.625 -3.511 1.042 1.00 83.56 70 ARG A N 1
ATOM 518 C CA . ARG A 1 70 ? -4.846 -3.333 1.851 1.00 83.56 70 ARG A CA 1
ATOM 519 C C . ARG A 1 70 ? -4.890 -4.314 3.004 1.00 83.56 70 ARG A C 1
ATOM 521 O O . ARG A 1 70 ? -5.060 -3.886 4.138 1.00 83.56 70 ARG A O 1
ATOM 528 N N . ILE A 1 71 ? -4.674 -5.597 2.721 1.00 85.75 71 ILE A N 1
ATOM 529 C CA . ILE A 1 71 ? -4.651 -6.646 3.748 1.00 85.75 71 ILE A CA 1
ATOM 530 C C . ILE A 1 71 ? -3.584 -6.317 4.790 1.00 85.75 71 ILE A C 1
ATOM 532 O O . ILE A 1 71 ? -3.857 -6.354 5.985 1.00 85.75 71 ILE A O 1
ATOM 536 N N . TRP A 1 72 ? -2.398 -5.912 4.339 1.00 87.25 72 TRP A N 1
ATOM 537 C CA . TRP A 1 72 ? -1.307 -5.4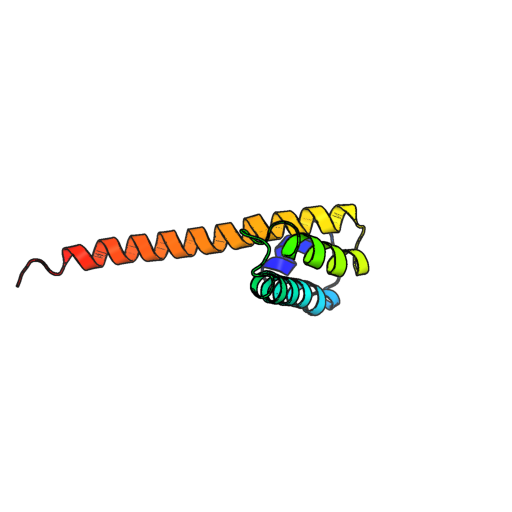99 5.210 1.00 87.25 72 TRP A CA 1
ATOM 538 C C . TRP A 1 72 ? -1.681 -4.313 6.113 1.00 87.25 72 TRP A C 1
ATOM 540 O O . TRP A 1 72 ? -1.432 -4.345 7.321 1.00 87.25 72 TRP A O 1
ATOM 550 N N . TRP A 1 73 ? -2.292 -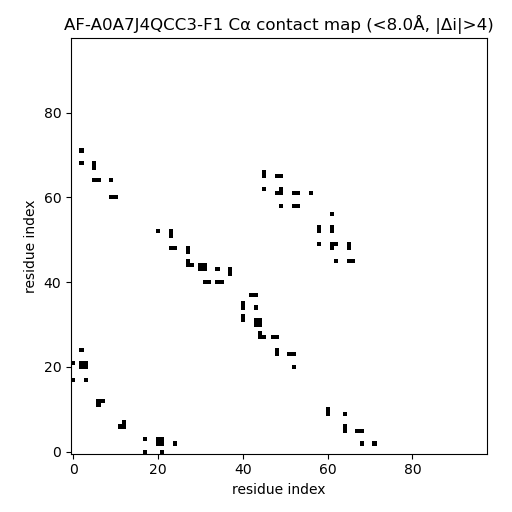3.265 5.549 1.00 85.19 73 TRP A N 1
ATOM 551 C CA . TRP A 1 73 ? -2.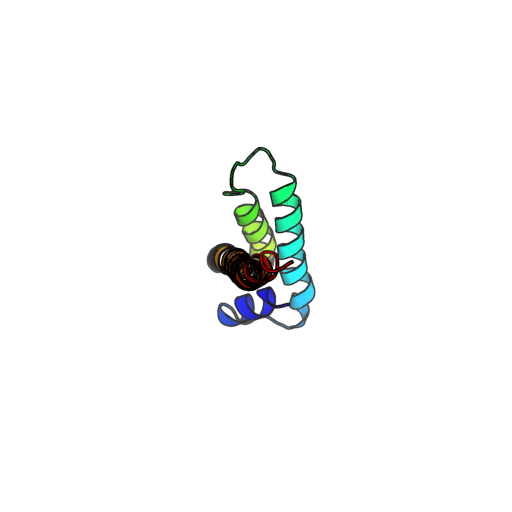691 -2.081 6.312 1.00 85.19 73 TRP A CA 1
ATOM 552 C C . TRP A 1 73 ? -3.808 -2.394 7.310 1.00 85.19 73 TRP A C 1
ATOM 554 O O . TRP A 1 73 ? -3.665 -2.112 8.496 1.00 85.19 73 TRP A O 1
ATOM 564 N N . THR A 1 74 ? -4.875 -3.051 6.859 1.00 86.25 74 THR A N 1
ATOM 565 C CA . THR A 1 74 ? -6.014 -3.420 7.707 1.00 86.25 74 THR A CA 1
ATOM 566 C C . THR A 1 74 ? -5.611 -4.413 8.797 1.00 86.25 74 THR A C 1
ATOM 568 O O . THR A 1 74 ? -6.076 -4.296 9.927 1.00 86.25 74 THR A O 1
ATOM 571 N N . ALA A 1 75 ? -4.700 -5.348 8.513 1.00 88.19 75 ALA A N 1
ATOM 572 C CA . ALA A 1 75 ? -4.135 -6.228 9.532 1.00 88.19 75 ALA A CA 1
ATOM 573 C C . ALA A 1 75 ? -3.346 -5.437 10.583 1.00 88.19 75 ALA A C 1
ATOM 575 O O . ALA A 1 75 ? -3.483 -5.701 11.775 1.00 88.19 75 ALA A O 1
ATOM 576 N N . SER A 1 76 ? -2.567 -4.436 10.161 1.00 87.44 76 SER A N 1
ATOM 577 C CA . SER A 1 76 ? -1.832 -3.564 11.084 1.00 87.44 76 SER A CA 1
ATOM 578 C C . SER A 1 76 ? -2.788 -2.792 12.002 1.00 87.44 76 SER A C 1
ATOM 580 O O . SER A 1 76 ? -2.586 -2.760 13.215 1.00 87.44 76 SER A O 1
ATOM 582 N N . GLU A 1 77 ? -3.867 -2.234 11.448 1.00 88.12 77 GLU A N 1
ATOM 583 C CA . GLU A 1 77 ? -4.919 -1.557 12.218 1.00 88.12 77 GLU A CA 1
ATOM 584 C C . GLU A 1 77 ? -5.615 -2.517 13.192 1.00 88.12 77 GLU A C 1
ATOM 586 O O . GLU A 1 77 ? -5.789 -2.184 14.364 1.00 88.12 77 GLU A O 1
ATOM 591 N N . ALA A 1 78 ? -5.946 -3.731 12.747 1.00 90.38 78 ALA A N 1
ATOM 592 C CA . ALA A 1 78 ? -6.564 -4.753 13.586 1.00 90.38 78 ALA A CA 1
ATOM 593 C C . ALA A 1 78 ? -5.657 -5.167 14.755 1.00 90.38 78 ALA A C 1
ATOM 595 O O . ALA A 1 78 ? -6.127 -5.288 15.884 1.00 90.38 78 ALA A O 1
ATOM 596 N N . VAL A 1 79 ? -4.353 -5.333 14.521 1.00 90.62 79 VAL A N 1
ATOM 597 C CA . VAL A 1 79 ? -3.380 -5.651 15.576 1.00 90.62 79 VAL A CA 1
ATOM 598 C C . VAL A 1 79 ? -3.310 -4.524 16.606 1.00 90.62 79 VAL A C 1
ATOM 600 O O . VAL A 1 79 ? -3.399 -4.786 17.805 1.00 90.62 79 VAL A O 1
ATOM 603 N N . VAL A 1 80 ? -3.208 -3.269 16.162 1.00 90.25 80 VAL A N 1
ATOM 604 C CA . VAL A 1 80 ? -3.179 -2.104 17.064 1.00 90.25 80 VAL A CA 1
ATOM 605 C C . VAL A 1 80 ? -4.482 -1.988 17.858 1.00 90.25 80 VAL A C 1
ATOM 607 O O . VAL A 1 80 ? -4.447 -1.733 19.066 1.00 90.25 80 VAL A O 1
ATOM 610 N N . PHE A 1 81 ? -5.626 -2.226 17.214 1.00 90.56 81 PHE A N 1
ATOM 611 C CA . PHE A 1 81 ? -6.933 -2.250 17.864 1.00 90.56 81 PHE A CA 1
ATOM 612 C C . PHE A 1 81 ? -7.010 -3.340 18.941 1.00 90.56 81 PHE A C 1
ATOM 614 O O . PHE A 1 81 ? -7.411 -3.059 20.069 1.00 90.56 81 PHE A O 1
ATOM 621 N N . LEU A 1 82 ? -6.560 -4.561 18.638 1.00 91.50 82 LEU A N 1
ATOM 622 C CA . LEU A 1 82 ? -6.539 -5.677 19.588 1.00 91.50 82 LEU A CA 1
ATOM 623 C C . LEU A 1 82 ? -5.636 -5.396 20.793 1.00 91.50 82 LEU A C 1
ATOM 625 O O . LEU A 1 82 ? -6.033 -5.667 21.927 1.00 91.50 82 LEU A O 1
ATOM 629 N N . ILE A 1 83 ? -4.450 -4.822 20.569 1.00 90.94 83 ILE A N 1
ATOM 630 C CA . ILE A 1 83 ? -3.532 -4.427 21.648 1.00 90.94 83 ILE A CA 1
ATOM 631 C C . ILE A 1 83 ? -4.186 -3.361 22.534 1.00 90.94 83 ILE A C 1
ATOM 633 O O . ILE A 1 83 ? -4.193 -3.504 23.756 1.00 90.94 83 ILE A O 1
ATOM 637 N N . SER A 1 84 ? -4.775 -2.328 21.927 1.00 89.12 84 SER A N 1
ATOM 638 C CA . SER A 1 84 ? -5.449 -1.236 22.645 1.00 89.12 84 SER A CA 1
ATOM 639 C C . SER A 1 84 ? -6.649 -1.737 23.454 1.00 89.12 84 SER A C 1
ATOM 641 O O . SER A 1 84 ? -6.854 -1.347 24.602 1.00 89.12 84 SER A O 1
ATOM 643 N N . PHE A 1 85 ? -7.422 -2.666 22.893 1.00 88.19 85 PHE A N 1
ATOM 644 C CA . PHE A 1 85 ? -8.540 -3.291 23.590 1.00 88.19 85 PHE A CA 1
ATOM 645 C C . PHE A 1 85 ? -8.067 -4.170 24.761 1.00 88.19 85 PHE A C 1
ATOM 647 O O . PHE A 1 85 ? -8.653 -4.151 25.848 1.00 88.19 85 PHE A O 1
ATOM 654 N N . ALA A 1 86 ? -6.967 -4.910 24.583 1.00 87.88 86 ALA A N 1
ATOM 655 C CA . ALA A 1 86 ? -6.382 -5.749 25.625 1.00 87.88 86 ALA A CA 1
ATOM 656 C C . ALA A 1 86 ? -5.817 -4.933 26.804 1.00 87.88 86 ALA A C 1
ATOM 658 O O . ALA A 1 86 ? -5.950 -5.357 27.957 1.00 87.88 86 ALA A O 1
ATOM 659 N N . THR A 1 87 ? -5.221 -3.763 26.548 1.00 87.06 87 THR A N 1
ATOM 660 C CA . THR 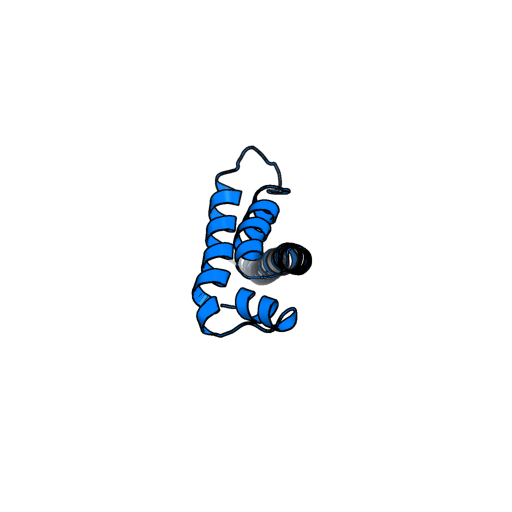A 1 87 ? -4.733 -2.857 27.600 1.00 87.06 87 THR A CA 1
ATOM 661 C C . THR A 1 87 ? -5.880 -2.134 28.309 1.0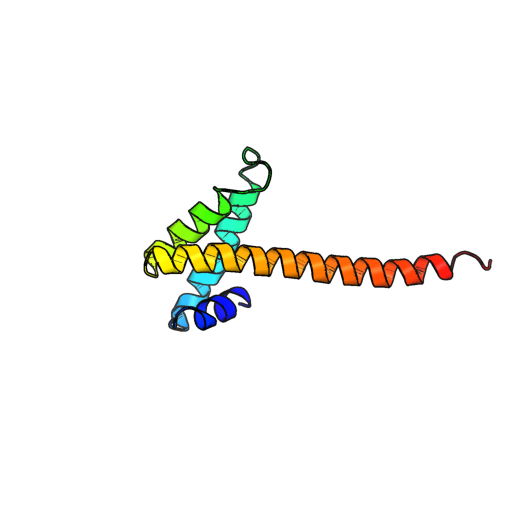0 87.06 87 THR A C 1
ATOM 663 O O . THR A 1 87 ? -5.861 -2.032 29.538 1.00 87.06 87 THR A O 1
ATOM 666 N N . GLN A 1 88 ? -6.934 -1.731 27.590 1.00 79.12 88 GLN A N 1
ATOM 667 C CA . GLN A 1 88 ? -8.109 -1.087 28.189 1.00 79.12 88 GLN A CA 1
ATOM 668 C C . GLN A 1 88 ? -8.850 -2.020 29.157 1.00 79.12 88 GLN A C 1
ATOM 670 O O . GLN A 1 88 ? -9.200 -1.611 30.266 1.00 79.12 88 GLN A O 1
ATOM 675 N N . LYS A 1 89 ? -8.990 -3.307 28.807 1.00 60.38 89 LYS A N 1
ATOM 676 C CA . LYS A 1 89 ? -9.618 -4.316 29.677 1.00 60.38 89 LYS A CA 1
ATOM 677 C C . LYS A 1 89 ? -8.889 -4.497 31.022 1.00 60.38 89 LYS A C 1
ATOM 679 O O . LYS A 1 89 ? -9.500 -4.967 31.982 1.00 60.38 89 LYS A O 1
ATOM 684 N N . ARG A 1 90 ? -7.606 -4.115 31.121 1.00 58.47 90 ARG A N 1
ATOM 685 C CA . ARG A 1 90 ? -6.836 -4.129 32.381 1.00 58.47 90 ARG A CA 1
ATOM 686 C C . ARG A 1 90 ? -7.061 -2.881 33.240 1.00 58.47 90 ARG A C 1
ATOM 688 O O . ARG A 1 90 ? -7.075 -3.006 34.460 1.00 58.47 90 ARG A O 1
ATOM 695 N N . SER A 1 91 ? -7.295 -1.715 32.640 1.00 56.28 91 SER A N 1
ATOM 696 C CA . SER A 1 91 ? -7.480 -0.453 33.375 1.00 56.28 91 SER A CA 1
ATOM 697 C C . SER A 1 91 ? -8.852 -0.359 34.062 1.00 56.28 91 SER A C 1
ATOM 699 O O . SER A 1 91 ? -8.946 0.094 35.201 1.00 56.28 91 SER A O 1
ATOM 701 N N . THR A 1 92 ? -9.916 -0.913 33.466 1.00 56.00 92 THR A N 1
ATOM 702 C CA . THR A 1 92 ? -11.265 -0.885 34.073 1.00 56.00 92 THR A CA 1
ATOM 703 C C . THR A 1 92 ? -11.416 -1.800 35.302 1.00 56.00 92 THR A C 1
ATOM 705 O O . THR A 1 92 ? -12.401 -1.689 36.028 1.00 56.00 92 THR A O 1
ATOM 708 N N . ARG A 1 93 ? -10.453 -2.694 35.589 1.00 54.41 93 ARG A N 1
ATOM 709 C CA . ARG A 1 93 ? -10.461 -3.528 36.809 1.00 54.41 93 ARG A CA 1
ATOM 710 C C . ARG A 1 93 ? -9.808 -2.872 38.035 1.00 54.41 93 ARG A C 1
ATOM 712 O O . ARG A 1 93 ? -10.052 -3.359 39.131 1.00 54.41 93 ARG A O 1
ATOM 719 N N . GLN A 1 94 ? -9.031 -1.794 37.888 1.00 56.00 94 GLN A N 1
ATOM 720 C CA . GLN A 1 94 ? -8.353 -1.136 39.022 1.00 56.00 94 GLN A CA 1
ATOM 721 C C . GLN A 1 94 ? -9.107 0.071 39.613 1.00 56.00 94 GLN A C 1
ATOM 723 O O . GLN A 1 94 ? -8.810 0.466 40.732 1.00 56.00 94 GLN A O 1
ATOM 728 N N . GLY A 1 95 ? -10.124 0.618 38.937 1.00 49.38 95 GLY A N 1
ATOM 729 C CA . GLY A 1 95 ? -10.892 1.781 39.421 1.00 49.38 95 GLY A CA 1
ATOM 730 C C . GLY A 1 95 ? -12.088 1.477 40.338 1.00 49.38 95 GLY A C 1
ATOM 731 O O . GLY A 1 95 ? -12.947 2.336 40.493 1.00 49.38 95 GLY A O 1
ATOM 732 N N . LYS A 1 96 ? -12.212 0.259 40.887 1.00 49.34 96 LYS A N 1
ATOM 733 C CA . LYS A 1 96 ? -13.386 -0.164 41.687 1.00 49.34 96 LYS A CA 1
ATOM 734 C C . LYS A 1 96 ? -13.066 -0.515 43.151 1.00 49.34 96 LYS A C 1
ATOM 736 O O . LYS A 1 96 ? -13.875 -1.182 43.788 1.00 49.34 96 LYS A O 1
ATOM 741 N N . GLN A 1 97 ? -11.900 -0.110 43.668 1.00 52.62 97 GLN A N 1
ATOM 742 C CA . GLN A 1 97 ? -11.460 -0.382 45.051 1.00 52.62 97 GLN A CA 1
ATOM 743 C C . GLN A 1 97 ? -10.904 0.850 45.796 1.00 52.62 97 GLN A C 1
ATOM 745 O O . GLN A 1 97 ? -9.927 0.736 46.532 1.00 52.62 97 GLN A O 1
ATOM 750 N N . THR A 1 98 ? -11.522 2.020 45.635 1.00 45.56 98 THR A N 1
ATOM 751 C CA . THR A 1 98 ? -11.315 3.165 46.543 1.00 45.56 98 THR A CA 1
ATOM 752 C C . THR A 1 98 ? -12.641 3.813 46.860 1.00 45.56 98 THR A C 1
ATOM 754 O O . THR A 1 98 ? -13.391 4.032 45.880 1.00 45.56 98 THR A O 1
#

Secondary structure (DSSP, 8-state):
-HHHHHHHHHS---GGGHHHHHHHHHHHHHHHHH-TTSTT-TTHHHHHHHHHHHTTS-HHHHHHHHHHHHHHHHHHHHHHHHHHHHHHHHHTTTTT--

pLDDT: mean 79.97, std 11.68, range [45.56, 91.5]